Protein AF-A0A143DBR9-F1 (afdb_monomer)

Sequence (174 aa):
MYSLSESPFFADGAVWSAEGQYVEEKGIVLPAHGSWRVRHRRLRQRDQSADDETLDAPGLSSSRLVWYIEADLRLITAQGDFGAMRGVISVDPPTEKRPRDAWWEWSSPGIGTLGGRYTRVGDTIISQGATDDGVHVLTECFLISESGAVGIVRGVLSRDGDTIASWGLTLSLE

Mean predicted aligned error: 6.19 Å

Nearest PDB structures (foldseek):
  4imn-assembly1_A  TM=4.479E-01  e=1.181E-01  Homo sapiens
  2czt-assembly1_A  TM=4.331E-01  e=1.161E+00  Mus musculus
  4r8x-assembly1_A  TM=2.840E-01  e=1.489E+00  Metabacillus fastidiosus
  4r99-assembly1_B  TM=2.576E-01  e=3.826E+00  Metabacillus fastidiosus
  4r99-assembly1_C  TM=2.622E-01  e=5.694E+00  Metabacillus fastidiosus

Structure (mmCIF, N/CA/C/O backbone):
data_AF-A0A143DBR9-F1
#
_entry.id   AF-A0A143DBR9-F1
#
loop_
_atom_site.group_PDB
_atom_site.id
_atom_site.type_symbol
_atom_site.label_atom_id
_atom_site.label_alt_id
_atom_site.label_comp_id
_atom_site.label_asym_id
_atom_site.label_entity_id
_atom_site.label_seq_id
_atom_site.pdbx_PDB_ins_code
_atom_site.Cartn_x
_atom_site.Cartn_y
_atom_site.Cartn_z
_atom_site.occupancy
_atom_site.B_iso_or_equiv
_atom_site.auth_seq_id
_atom_site.auth_comp_id
_atom_site.auth_asym_id
_atom_site.auth_atom_id
_atom_site.pdbx_PDB_model_num
ATOM 1 N N . MET A 1 1 ? 0.831 3.636 -23.554 1.00 65.88 1 MET A N 1
ATOM 2 C CA . MET A 1 1 ? 0.429 2.666 -22.510 1.00 65.88 1 MET A CA 1
ATOM 3 C C . MET A 1 1 ? 1.150 3.092 -21.248 1.00 65.88 1 MET A C 1
ATOM 5 O O . MET A 1 1 ? 2.360 3.217 -21.328 1.00 65.88 1 MET A O 1
ATOM 9 N N . TYR A 1 2 ? 0.441 3.388 -20.157 1.00 86.56 2 TYR A N 1
ATOM 10 C CA . TYR A 1 2 ? 1.070 3.918 -18.943 1.00 86.56 2 TYR A CA 1
ATOM 11 C C . TYR A 1 2 ? 1.834 2.824 -18.189 1.00 86.56 2 TYR A C 1
ATOM 13 O O . TYR A 1 2 ? 1.252 1.783 -17.873 1.00 86.56 2 TYR A O 1
ATOM 21 N N . SER A 1 3 ? 3.113 3.052 -17.906 1.00 93.81 3 SER A N 1
ATOM 22 C CA . SER A 1 3 ? 3.940 2.166 -17.080 1.00 93.81 3 SER A CA 1
ATOM 23 C C . SER A 1 3 ? 3.688 2.432 -15.597 1.00 93.81 3 SER A C 1
ATOM 25 O O . SER A 1 3 ? 3.443 3.567 -15.196 1.00 93.81 3 SER A O 1
ATOM 27 N N . LEU A 1 4 ? 3.777 1.419 -14.738 1.00 95.25 4 LEU A N 1
ATOM 28 C CA . LEU A 1 4 ? 3.698 1.598 -13.287 1.00 95.25 4 LEU A CA 1
ATOM 29 C C . LEU A 1 4 ? 4.835 2.498 -12.773 1.00 95.25 4 LEU A C 1
ATOM 31 O O . LEU A 1 4 ? 4.611 3.319 -11.889 1.00 95.25 4 LEU A O 1
ATOM 35 N N . SER A 1 5 ? 6.017 2.414 -13.393 1.00 95.00 5 SER A N 1
ATOM 36 C CA . SER A 1 5 ? 7.187 3.241 -13.060 1.00 95.00 5 SER A CA 1
ATOM 37 C C . SER A 1 5 ? 7.015 4.729 -13.362 1.00 95.00 5 SER A C 1
ATOM 39 O O . SER A 1 5 ? 7.807 5.534 -12.894 1.00 95.00 5 SER A O 1
ATOM 41 N N . GLU A 1 6 ? 6.012 5.102 -14.158 1.00 94.56 6 GLU A N 1
ATOM 42 C CA . GLU A 1 6 ? 5.681 6.502 -14.450 1.00 94.56 6 GLU A CA 1
ATOM 43 C C . GLU A 1 6 ? 4.720 7.095 -13.411 1.00 94.56 6 GLU A C 1
ATOM 45 O O . GLU A 1 6 ? 4.345 8.259 -13.524 1.00 94.56 6 GLU A O 1
ATOM 50 N N . SER A 1 7 ? 4.238 6.305 -12.445 1.00 95.12 7 SER A N 1
ATOM 51 C CA . SER A 1 7 ? 3.398 6.849 -11.381 1.00 95.12 7 SER A CA 1
ATOM 52 C C . SER A 1 7 ? 4.251 7.672 -10.409 1.00 95.12 7 SER A C 1
ATOM 54 O O . SER A 1 7 ? 5.237 7.138 -9.893 1.00 95.12 7 SER A O 1
ATOM 56 N N . PRO A 1 8 ? 3.841 8.910 -10.072 1.00 95.88 8 PRO A N 1
ATOM 57 C CA . PRO A 1 8 ? 4.496 9.721 -9.044 1.00 95.88 8 PRO A CA 1
ATOM 58 C C . PRO A 1 8 ? 4.592 9.007 -7.693 1.00 95.88 8 PRO A C 1
ATOM 60 O O . PRO A 1 8 ? 5.532 9.237 -6.939 1.00 95.88 8 PRO A O 1
ATOM 63 N N . PHE A 1 9 ? 3.660 8.088 -7.409 1.00 96.88 9 PHE A N 1
ATOM 64 C CA . PHE A 1 9 ? 3.685 7.297 -6.183 1.00 96.88 9 PHE A CA 1
ATOM 65 C C . PHE A 1 9 ? 4.982 6.496 -6.026 1.00 96.88 9 PHE A C 1
ATOM 67 O O . PHE A 1 9 ? 5.519 6.431 -4.929 1.00 96.88 9 PHE A O 1
ATOM 74 N N . PHE A 1 10 ? 5.508 5.929 -7.119 1.00 97.12 10 PHE A N 1
ATOM 75 C CA . PHE A 1 10 ? 6.718 5.101 -7.108 1.00 97.12 10 PHE A CA 1
ATOM 76 C C . PHE A 1 10 ? 7.993 5.877 -7.468 1.00 97.12 10 PHE A C 1
ATOM 78 O O . PHE A 1 10 ? 9.024 5.247 -7.710 1.00 97.12 10 PHE A O 1
ATOM 85 N N . ALA A 1 11 ? 7.960 7.211 -7.534 1.00 96.69 11 ALA A N 1
ATOM 86 C CA . ALA A 1 11 ? 9.157 7.993 -7.830 1.00 96.69 11 ALA A CA 1
ATOM 87 C C . ALA A 1 11 ? 10.227 7.805 -6.736 1.00 96.69 11 ALA A C 1
ATOM 89 O O . ALA A 1 11 ? 9.914 7.726 -5.548 1.00 96.69 11 ALA A O 1
ATOM 90 N N . ASP A 1 12 ? 11.498 7.712 -7.133 1.00 97.56 12 ASP A N 1
ATOM 91 C CA . ASP A 1 12 ? 12.594 7.577 -6.171 1.00 97.56 12 ASP A CA 1
ATOM 92 C C . ASP A 1 12 ? 12.676 8.818 -5.275 1.00 97.56 12 ASP A C 1
ATOM 94 O O . ASP A 1 12 ? 12.665 9.949 -5.762 1.00 97.56 12 ASP A O 1
ATOM 98 N N . GLY A 1 13 ? 12.741 8.602 -3.963 1.00 97.44 13 GLY A N 1
ATOM 99 C CA . GLY A 1 13 ? 12.743 9.668 -2.967 1.00 97.44 13 GLY A CA 1
ATOM 100 C C . GLY A 1 13 ? 11.367 10.250 -2.641 1.00 97.44 13 GLY A C 1
ATOM 101 O O . GLY A 1 13 ? 11.305 11.106 -1.762 1.00 97.44 13 GLY A O 1
ATOM 102 N N . ALA A 1 14 ? 10.282 9.794 -3.279 1.00 97.81 14 ALA A N 1
ATOM 103 C CA . ALA A 1 14 ? 8.938 10.265 -2.954 1.00 97.81 14 ALA A CA 1
ATOM 104 C C . ALA A 1 14 ? 8.591 9.968 -1.489 1.00 97.81 14 ALA A C 1
ATOM 106 O O . ALA A 1 14 ? 8.794 8.850 -1.001 1.00 97.81 14 ALA A O 1
ATOM 107 N N . VAL A 1 15 ? 8.042 10.969 -0.803 1.00 98.38 15 VAL A N 1
ATOM 108 C CA . VAL A 1 15 ? 7.492 10.841 0.546 1.00 98.38 15 VAL A CA 1
ATOM 109 C C . VAL A 1 15 ? 6.046 11.299 0.496 1.00 98.38 15 VAL A C 1
ATOM 111 O O . VAL A 1 15 ? 5.758 12.433 0.138 1.00 98.38 15 VAL A O 1
ATOM 114 N N . TRP A 1 16 ? 5.138 10.398 0.836 1.00 98.38 16 TRP A N 1
ATOM 115 C CA . TRP A 1 16 ? 3.716 10.682 0.919 1.00 98.38 16 TRP A CA 1
ATOM 116 C C . TRP A 1 16 ? 3.313 10.709 2.377 1.00 98.38 16 TRP A C 1
ATOM 118 O O . TRP A 1 16 ? 3.496 9.707 3.067 1.00 98.38 16 TRP A O 1
ATOM 128 N N . SER A 1 17 ? 2.735 11.814 2.826 1.00 98.38 17 SER A N 1
ATOM 129 C CA . SER A 1 17 ? 1.934 11.840 4.046 1.00 98.38 17 SER A CA 1
ATOM 130 C C . SER A 1 17 ? 0.537 11.312 3.743 1.00 98.38 17 SER A C 1
ATOM 132 O O . SER A 1 17 ? 0.045 11.425 2.615 1.00 98.38 17 SER A O 1
ATOM 134 N N . ALA A 1 18 ? -0.109 10.722 4.742 1.00 98.25 18 ALA A N 1
ATOM 135 C CA . ALA A 1 18 ? -1.495 10.317 4.633 1.00 98.25 18 ALA A CA 1
ATOM 136 C C . ALA A 1 18 ? -2.296 10.634 5.879 1.00 98.25 18 ALA A C 1
ATOM 138 O O . ALA A 1 18 ? -1.816 10.466 6.998 1.00 98.25 18 ALA A O 1
ATOM 139 N N . GLU A 1 19 ? -3.553 10.993 5.664 1.00 98.44 19 GLU A N 1
ATOM 140 C CA . GLU A 1 19 ? -4.516 11.269 6.721 1.00 98.44 19 GLU A CA 1
ATOM 141 C C . GLU A 1 19 ? -5.885 10.729 6.322 1.00 98.44 19 GLU A C 1
ATOM 143 O O . GLU A 1 19 ? -6.286 10.795 5.156 1.00 98.44 19 GLU A O 1
ATOM 148 N N . GLY A 1 20 ? -6.629 10.190 7.280 1.00 98.38 20 GLY A N 1
ATOM 149 C CA . GLY A 1 20 ? -7.984 9.727 7.033 1.00 98.38 20 GLY A CA 1
ATOM 150 C C . GLY A 1 20 ? -8.511 8.831 8.136 1.00 98.38 20 GLY A C 1
ATOM 151 O O . GLY A 1 20 ? -8.367 9.128 9.321 1.00 98.38 20 GLY A O 1
ATOM 152 N N . GLN A 1 21 ? -9.177 7.754 7.734 1.00 98.19 21 GLN A N 1
ATOM 153 C CA . GLN A 1 21 ? -9.875 6.855 8.642 1.00 98.19 21 GLN A CA 1
ATOM 154 C C . GLN A 1 21 ? -9.430 5.411 8.453 1.00 98.19 21 GLN A C 1
ATOM 156 O O . GLN A 1 21 ? -9.181 4.956 7.334 1.00 98.19 21 GLN A O 1
ATOM 161 N N . TYR A 1 22 ? -9.403 4.695 9.568 1.00 98.12 22 TYR A N 1
ATOM 162 C CA . TYR A 1 22 ? -9.231 3.256 9.655 1.00 98.12 22 TYR A CA 1
ATOM 163 C C . TYR A 1 22 ? -10.452 2.662 10.353 1.00 98.12 22 TYR A C 1
ATOM 165 O O . TYR A 1 22 ? -10.948 3.225 11.328 1.00 98.12 22 TYR A O 1
ATOM 173 N N . VAL A 1 23 ? -10.946 1.540 9.851 1.00 97.69 23 VAL A N 1
ATOM 174 C CA . VAL A 1 23 ? -12.081 0.810 10.408 1.00 97.69 23 VAL A CA 1
ATOM 175 C C . VAL A 1 23 ? -11.589 -0.563 10.834 1.00 97.69 23 VAL A C 1
ATOM 177 O O . VAL A 1 23 ? -11.133 -1.339 9.996 1.00 97.69 23 VAL A O 1
ATOM 180 N N . GLU A 1 24 ? -11.674 -0.852 12.128 1.00 95.12 24 GLU A N 1
ATOM 181 C CA . GLU A 1 24 ? -11.321 -2.155 12.702 1.00 95.12 24 GLU A CA 1
ATOM 182 C C . GLU A 1 24 ? -12.421 -3.207 12.461 1.00 95.12 24 GLU A C 1
ATOM 184 O O . GLU A 1 24 ? -13.561 -2.870 12.143 1.00 95.12 24 GLU A O 1
ATOM 189 N N . GLU A 1 25 ? -12.106 -4.484 12.710 1.00 91.31 25 GLU A N 1
ATOM 190 C CA . GLU A 1 25 ? -12.991 -5.662 12.580 1.00 91.31 25 GLU A CA 1
ATOM 191 C C . GLU A 1 25 ? -14.379 -5.473 13.225 1.00 91.31 25 GLU A C 1
ATOM 193 O O . GLU A 1 25 ? -15.385 -5.978 12.737 1.00 91.31 25 GLU A O 1
ATOM 19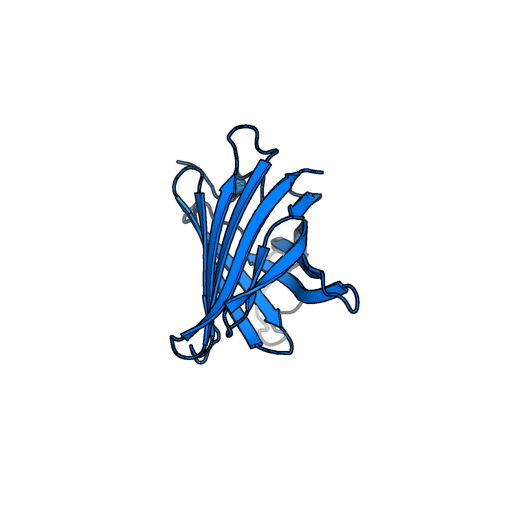8 N N . LYS A 1 26 ? -14.468 -4.694 14.310 1.00 91.31 26 LYS A N 1
ATOM 199 C CA . LYS A 1 26 ? -15.725 -4.425 15.034 1.00 91.31 26 LYS A CA 1
ATOM 200 C C . LYS A 1 26 ? -16.483 -3.189 14.536 1.00 91.31 26 LYS A C 1
ATOM 202 O O . LYS A 1 26 ? -17.418 -2.742 15.198 1.00 91.31 26 LYS A O 1
ATOM 207 N N . GLY A 1 27 ? -16.064 -2.605 13.415 1.00 93.81 27 GLY A N 1
ATOM 208 C CA . GLY A 1 27 ? -16.627 -1.370 12.866 1.00 93.81 27 GLY A CA 1
ATOM 209 C C . GLY A 1 27 ? -16.213 -0.104 13.622 1.00 93.81 27 GLY A C 1
ATOM 210 O O . GLY A 1 27 ? -16.807 0.952 13.413 1.00 93.81 27 GLY A O 1
ATOM 211 N N . ILE A 1 28 ? -15.218 -0.192 14.512 1.00 95.06 28 ILE A N 1
ATOM 212 C CA . ILE A 1 28 ? -14.688 0.974 15.225 1.00 95.06 28 ILE A CA 1
ATOM 213 C C . ILE A 1 28 ? -13.921 1.826 14.218 1.00 95.06 28 ILE A C 1
ATOM 215 O O . ILE A 1 28 ? -12.977 1.349 13.593 1.00 95.06 28 ILE A O 1
ATOM 219 N N . VAL A 1 29 ? -14.337 3.084 14.073 1.00 97.56 29 VAL A N 1
ATOM 220 C CA . VAL A 1 29 ? -13.689 4.053 13.187 1.00 97.56 29 VAL A CA 1
ATOM 221 C C . VAL A 1 29 ? -12.702 4.883 13.994 1.00 97.56 29 VAL A C 1
ATOM 223 O O . VAL A 1 29 ? -13.087 5.563 14.946 1.00 97.56 29 VAL A O 1
ATOM 226 N N . LEU A 1 30 ? -11.437 4.845 13.593 1.00 97.38 30 LEU A N 1
ATOM 227 C CA . LEU A 1 30 ? -10.341 5.574 14.216 1.00 97.38 30 LEU A CA 1
ATOM 228 C C . LEU A 1 30 ? -9.722 6.543 13.200 1.00 97.38 30 LEU A C 1
ATOM 230 O O . LEU A 1 30 ? -9.532 6.167 12.037 1.00 97.38 30 LEU A O 1
ATOM 234 N N . PRO A 1 31 ? -9.393 7.785 13.598 1.00 98.06 31 PRO A N 1
ATOM 235 C CA . PRO A 1 31 ? -8.550 8.645 12.781 1.00 98.06 31 PRO A CA 1
ATOM 236 C C . PRO A 1 31 ? -7.190 7.978 12.567 1.00 98.06 31 PRO A C 1
ATOM 238 O O . PRO A 1 31 ? -6.643 7.369 13.489 1.00 98.06 31 PRO A O 1
ATOM 241 N N . ALA A 1 32 ? -6.647 8.093 11.361 1.00 98.12 32 ALA A N 1
ATOM 242 C CA . ALA A 1 32 ? -5.393 7.459 10.989 1.00 98.12 32 ALA A CA 1
ATOM 243 C C . ALA A 1 32 ? -4.479 8.428 10.245 1.00 98.12 32 ALA A C 1
ATOM 245 O O . ALA A 1 32 ? -4.926 9.161 9.363 1.00 98.12 32 ALA A O 1
ATOM 246 N N . HIS A 1 33 ? -3.204 8.425 10.619 1.00 97.75 33 HIS A N 1
ATOM 247 C CA . HIS A 1 33 ? -2.142 9.205 9.997 1.00 97.75 33 HIS A CA 1
ATOM 248 C C . HIS A 1 33 ? -1.035 8.249 9.567 1.00 97.75 33 HIS A C 1
ATOM 250 O O . HIS A 1 33 ? -0.741 7.282 10.271 1.00 97.75 33 HIS A O 1
ATOM 256 N N . GLY A 1 34 ? -0.399 8.495 8.432 1.00 96.88 34 GLY A N 1
ATOM 257 C CA . GLY A 1 34 ? 0.661 7.623 7.960 1.00 96.88 34 GLY A CA 1
ATOM 258 C C . GLY A 1 34 ? 1.642 8.289 7.019 1.00 96.88 34 GLY A C 1
ATOM 259 O O . GLY A 1 34 ? 1.497 9.453 6.656 1.00 96.88 34 GLY A O 1
ATOM 260 N N . SER A 1 35 ? 2.656 7.526 6.635 1.00 97.81 35 SER A N 1
ATOM 261 C CA . SER A 1 35 ? 3.623 7.926 5.627 1.00 97.81 35 SER A CA 1
ATOM 262 C C . SER A 1 35 ? 4.098 6.741 4.791 1.00 97.81 35 SER A C 1
ATOM 264 O O . SER A 1 35 ? 4.235 5.627 5.301 1.00 97.81 35 SER A O 1
ATOM 266 N N . TRP A 1 36 ? 4.365 7.005 3.512 1.00 97.94 36 TRP A N 1
ATOM 267 C CA . TRP A 1 36 ? 4.995 6.081 2.573 1.00 97.94 36 TRP A CA 1
ATOM 268 C C . TRP A 1 36 ? 6.226 6.763 1.995 1.00 97.94 36 TRP A C 1
ATOM 270 O O . TRP A 1 36 ? 6.113 7.795 1.337 1.00 97.94 36 TRP A O 1
ATOM 280 N N . ARG A 1 37 ? 7.407 6.185 2.210 1.00 98.38 37 ARG A N 1
ATOM 281 C CA . ARG A 1 37 ? 8.655 6.663 1.608 1.00 98.38 37 ARG A CA 1
ATOM 282 C C . ARG A 1 37 ? 9.180 5.649 0.611 1.00 98.38 37 ARG A C 1
ATOM 284 O O . ARG A 1 37 ? 9.447 4.508 0.980 1.00 98.38 37 ARG A O 1
ATOM 291 N N . VAL A 1 38 ? 9.407 6.093 -0.618 1.00 98.25 38 VAL A N 1
ATOM 292 C CA . VAL A 1 38 ? 9.903 5.257 -1.711 1.00 98.25 38 VAL A CA 1
ATOM 293 C C . VAL A 1 38 ? 11.396 5.471 -1.921 1.00 98.25 38 VAL A C 1
ATOM 295 O O . VAL A 1 38 ? 11.887 6.598 -1.964 1.00 98.25 38 VAL A O 1
ATOM 298 N N . ARG A 1 39 ? 12.136 4.369 -2.047 1.00 97.88 39 ARG A N 1
ATOM 299 C CA . ARG A 1 39 ? 13.575 4.364 -2.331 1.00 97.88 39 ARG A CA 1
ATOM 300 C C . ARG A 1 39 ? 13.923 3.301 -3.348 1.00 97.88 39 ARG A C 1
ATOM 302 O O . ARG A 1 39 ? 13.535 2.146 -3.205 1.00 97.88 39 ARG A O 1
ATOM 309 N N . HIS A 1 40 ? 14.704 3.656 -4.352 1.00 96.88 40 HIS A N 1
ATOM 310 C CA . HIS A 1 40 ? 15.181 2.726 -5.367 1.00 96.88 40 HIS A CA 1
ATOM 311 C C . HIS A 1 40 ? 16.616 2.318 -5.047 1.00 96.88 40 HIS A C 1
ATOM 313 O O . HIS A 1 40 ? 17.479 3.149 -4.771 1.00 96.88 40 HIS A O 1
ATOM 319 N N . ARG A 1 41 ? 16.911 1.019 -5.091 1.00 95.12 41 ARG A N 1
ATOM 320 C CA . ARG A 1 41 ? 18.254 0.503 -4.811 1.00 95.12 41 ARG A CA 1
ATOM 321 C C . ARG A 1 41 ? 18.674 -0.512 -5.856 1.00 95.12 41 ARG A C 1
ATOM 323 O O . ARG A 1 41 ? 17.934 -1.426 -6.198 1.00 95.12 41 ARG A O 1
ATOM 330 N N . ARG A 1 42 ? 19.918 -0.390 -6.319 1.00 91.31 42 ARG A N 1
ATOM 331 C CA . ARG A 1 42 ? 20.579 -1.437 -7.102 1.00 91.31 42 ARG A CA 1
ATOM 332 C C . ARG A 1 42 ? 21.247 -2.423 -6.153 1.00 91.31 42 ARG A C 1
ATOM 334 O O . ARG A 1 42 ? 22.212 -2.076 -5.472 1.00 91.31 42 ARG A O 1
ATOM 341 N N . LEU A 1 43 ? 20.741 -3.646 -6.113 1.00 86.00 43 LEU A N 1
ATOM 342 C CA . LEU A 1 43 ? 21.390 -4.758 -5.436 1.00 86.00 43 LEU A CA 1
ATOM 343 C C . LEU A 1 43 ? 22.397 -5.379 -6.398 1.00 86.00 43 LEU A C 1
ATOM 345 O O . LEU A 1 43 ? 22.051 -5.745 -7.521 1.00 86.00 43 LEU A O 1
ATOM 349 N N . ARG A 1 44 ? 23.661 -5.474 -5.979 1.00 80.94 44 ARG A N 1
ATOM 350 C CA . ARG A 1 44 ? 24.639 -6.286 -6.706 1.00 80.94 44 ARG A CA 1
ATOM 351 C C . ARG A 1 44 ? 24.287 -7.743 -6.461 1.00 80.94 44 ARG A C 1
ATOM 353 O O . ARG A 1 44 ? 24.149 -8.134 -5.307 1.00 80.94 44 ARG A O 1
ATOM 360 N N . GLN A 1 45 ? 24.179 -8.526 -7.526 1.00 64.75 45 GLN A N 1
ATOM 361 C CA . GLN A 1 45 ? 24.120 -9.978 -7.440 1.00 64.75 45 GLN A CA 1
ATOM 362 C C . GLN A 1 45 ? 25.476 -10.474 -6.906 1.00 64.75 45 GLN A C 1
ATOM 364 O O . GLN A 1 45 ? 26.420 -10.693 -7.659 1.00 64.75 45 GLN A O 1
ATOM 369 N N . ARG A 1 46 ? 25.619 -10.517 -5.583 1.00 59.00 46 ARG A N 1
ATOM 370 C CA . ARG A 1 46 ? 26.643 -11.283 -4.872 1.00 59.00 46 ARG A CA 1
ATOM 371 C C . ARG A 1 46 ? 25.880 -12.267 -3.995 1.00 59.00 46 ARG A C 1
ATOM 373 O O . ARG A 1 46 ? 24.974 -11.846 -3.286 1.00 59.00 46 ARG A O 1
ATOM 380 N N . ASP A 1 47 ? 26.251 -13.535 -4.110 1.00 51.28 47 ASP A N 1
ATOM 381 C CA . ASP A 1 47 ? 25.805 -14.664 -3.285 1.00 51.28 47 ASP A CA 1
ATOM 382 C C . ASP A 1 47 ? 24.465 -15.318 -3.669 1.00 51.28 47 ASP A C 1
ATOM 384 O O . ASP A 1 47 ? 23.541 -15.431 -2.869 1.00 51.28 47 ASP A O 1
ATOM 388 N N . GLN A 1 48 ? 24.389 -15.853 -4.892 1.00 46.31 48 GLN A N 1
ATOM 389 C CA . GLN A 1 48 ? 23.693 -17.128 -5.105 1.00 46.31 48 GLN A CA 1
ATOM 390 C C . GLN A 1 48 ? 24.718 -18.153 -5.612 1.00 46.31 48 GLN A C 1
ATOM 392 O O . GLN A 1 48 ? 25.201 -18.039 -6.734 1.00 46.31 48 GLN A O 1
ATOM 397 N N . SER A 1 49 ? 25.036 -19.106 -4.730 1.00 42.06 49 SER A N 1
ATOM 398 C CA . SER A 1 49 ? 25.680 -20.405 -4.984 1.00 42.06 49 SER A CA 1
ATOM 399 C C . SER A 1 49 ? 27.166 -20.413 -5.372 1.00 42.06 49 SER A C 1
ATOM 401 O O . SER A 1 49 ? 27.533 -20.413 -6.542 1.00 42.06 49 SER A O 1
ATOM 403 N N . ALA A 1 50 ? 28.028 -20.562 -4.364 1.00 44.28 50 ALA A N 1
ATOM 404 C CA . ALA A 1 50 ? 29.201 -21.416 -4.502 1.00 44.28 50 ALA A CA 1
ATOM 405 C C . ALA A 1 50 ? 28.696 -22.867 -4.522 1.00 44.28 50 ALA A C 1
ATOM 407 O O . ALA A 1 50 ? 28.386 -23.380 -3.457 1.00 44.28 50 ALA A O 1
ATOM 408 N N . ASP A 1 51 ? 28.471 -23.428 -5.714 1.00 49.19 51 ASP A N 1
ATOM 409 C CA . ASP A 1 51 ? 28.404 -24.881 -5.989 1.00 49.19 51 ASP A CA 1
ATOM 410 C C . ASP A 1 51 ? 28.222 -25.162 -7.500 1.00 49.19 51 ASP A C 1
ATOM 412 O O . ASP A 1 51 ? 27.531 -26.094 -7.900 1.00 49.19 51 ASP A O 1
ATOM 416 N N . ASP A 1 52 ? 28.839 -24.359 -8.373 1.00 43.16 52 ASP A N 1
ATOM 417 C CA . ASP A 1 52 ? 28.968 -24.733 -9.786 1.00 43.16 52 ASP A CA 1
ATOM 418 C C . ASP A 1 52 ? 30.311 -24.226 -10.332 1.00 43.16 52 ASP A C 1
ATOM 420 O O . ASP A 1 52 ? 30.456 -23.103 -10.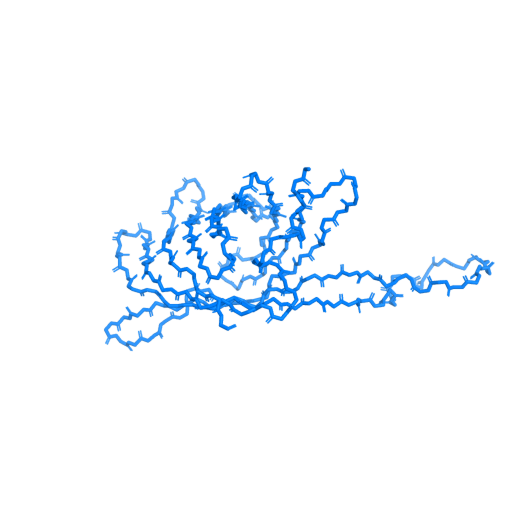820 1.00 43.16 52 ASP A O 1
ATOM 424 N N . GLU A 1 53 ? 31.354 -25.041 -10.153 1.00 50.88 53 GLU A N 1
ATOM 425 C CA . GLU A 1 53 ? 32.608 -24.883 -10.883 1.00 50.88 53 GLU A CA 1
ATOM 426 C C . GLU A 1 53 ? 32.351 -25.216 -12.354 1.00 50.88 53 GLU A C 1
ATOM 428 O O . GLU A 1 53 ? 32.439 -26.372 -12.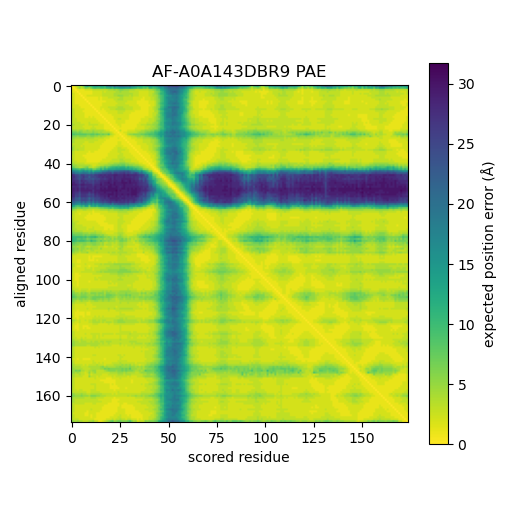760 1.00 50.88 53 GLU A O 1
ATOM 433 N N . THR A 1 54 ? 32.074 -24.215 -13.190 1.00 47.78 54 THR A N 1
ATOM 434 C CA . THR A 1 54 ? 32.539 -24.243 -14.585 1.00 47.78 54 THR A CA 1
ATOM 435 C C . THR A 1 54 ? 32.539 -22.862 -15.255 1.00 47.78 54 THR A C 1
ATOM 437 O O . THR A 1 54 ? 31.505 -22.253 -15.497 1.00 47.78 54 THR A O 1
ATOM 440 N N . LEU A 1 55 ? 33.755 -22.465 -15.649 1.00 44.44 55 LEU A N 1
ATOM 441 C CA . LEU A 1 55 ? 34.134 -21.687 -16.840 1.00 44.44 55 LEU A CA 1
ATOM 442 C C . LEU A 1 55 ? 33.774 -20.189 -16.921 1.00 44.44 55 LEU A C 1
ATOM 444 O O . LEU A 1 55 ? 32.680 -19.786 -17.303 1.00 44.44 55 LEU A O 1
ATOM 448 N N . ASP A 1 56 ? 34.817 -19.387 -16.676 1.00 52.19 56 ASP A N 1
ATOM 449 C CA . ASP A 1 56 ? 35.195 -18.136 -17.352 1.00 52.19 56 ASP A CA 1
ATOM 450 C C . ASP A 1 56 ? 34.186 -17.545 -18.358 1.00 52.19 56 ASP A C 1
ATOM 452 O O . ASP A 1 56 ? 34.241 -17.793 -19.565 1.00 52.19 56 ASP A O 1
ATOM 456 N N . ALA A 1 57 ? 33.351 -16.626 -17.872 1.00 51.47 57 ALA A N 1
ATOM 457 C CA . ALA A 1 57 ? 32.777 -15.555 -18.681 1.00 51.47 57 ALA A CA 1
ATOM 458 C C . ALA A 1 57 ? 33.035 -14.206 -17.980 1.00 51.47 57 ALA A C 1
ATOM 460 O O . ALA A 1 57 ? 32.870 -14.114 -16.761 1.00 51.47 57 ALA A O 1
ATOM 461 N N . PRO A 1 58 ? 33.446 -13.142 -18.700 1.00 47.19 58 PRO A N 1
ATOM 462 C CA . PRO A 1 58 ? 33.720 -11.846 -18.091 1.00 47.19 58 PRO A CA 1
ATOM 463 C C . PRO A 1 58 ? 32.452 -11.284 -17.437 1.00 47.19 58 PRO A C 1
ATOM 465 O O . PRO A 1 58 ? 31.463 -10.958 -18.094 1.00 47.19 58 PRO A O 1
ATOM 468 N N . GLY A 1 59 ? 32.513 -11.206 -16.106 1.00 51.31 59 GLY A N 1
ATOM 469 C CA . GLY A 1 59 ? 31.413 -10.882 -15.213 1.00 51.31 59 GLY A CA 1
ATOM 470 C C . GLY A 1 59 ? 30.889 -9.461 -15.372 1.00 51.31 59 GLY A C 1
ATOM 471 O O . GLY A 1 59 ? 31.431 -8.505 -14.816 1.00 51.31 59 GLY A O 1
ATOM 472 N N . LEU A 1 60 ? 29.738 -9.339 -16.025 1.00 48.72 60 LEU A N 1
ATOM 473 C CA . LEU A 1 60 ? 28.784 -8.294 -15.689 1.00 48.72 60 LEU A CA 1
ATOM 474 C C . LEU A 1 60 ? 28.074 -8.746 -14.414 1.00 48.72 60 LEU A C 1
ATOM 476 O O . LEU A 1 60 ? 27.151 -9.553 -14.463 1.00 48.72 60 LEU A O 1
ATOM 480 N N . SER A 1 61 ? 28.518 -8.241 -13.260 1.00 54.03 61 SER A N 1
ATOM 481 C CA . SER A 1 61 ? 27.712 -8.296 -12.037 1.00 54.03 61 SER A CA 1
ATOM 482 C C . SER A 1 61 ? 26.384 -7.615 -12.355 1.00 54.03 61 SER A C 1
ATOM 484 O O . SER A 1 61 ? 26.315 -6.385 -12.438 1.00 54.03 61 SER A O 1
ATOM 486 N N . SER A 1 62 ? 25.351 -8.410 -12.635 1.00 66.06 62 SER A N 1
ATOM 487 C CA . SER A 1 62 ? 24.053 -7.866 -12.991 1.00 66.06 62 SER A CA 1
ATOM 488 C C . SER A 1 62 ? 23.489 -7.225 -11.723 1.00 66.06 62 SER A C 1
ATOM 490 O O . SER A 1 62 ? 23.282 -7.869 -10.694 1.00 66.06 62 SER A O 1
ATOM 492 N N . SER A 1 63 ? 23.387 -5.897 -11.723 1.00 76.44 63 SER A N 1
ATOM 493 C CA . SER A 1 63 ? 22.756 -5.189 -10.618 1.00 76.44 63 SER A CA 1
ATOM 494 C C . SER A 1 63 ? 21.249 -5.216 -10.846 1.00 76.44 63 SER A C 1
ATOM 496 O O . SER A 1 63 ? 20.790 -4.656 -11.845 1.00 76.44 63 SER A O 1
ATOM 498 N N . ARG A 1 64 ? 20.483 -5.816 -9.937 1.00 86.56 64 ARG A N 1
ATOM 499 C CA . ARG A 1 64 ? 19.018 -5.797 -9.991 1.00 86.56 64 ARG A CA 1
ATOM 500 C C . ARG A 1 64 ? 18.502 -4.545 -9.286 1.00 86.56 64 ARG A C 1
ATOM 502 O O . ARG A 1 64 ? 18.921 -4.251 -8.169 1.00 86.56 64 ARG A O 1
ATOM 509 N N . LEU A 1 65 ? 17.619 -3.795 -9.940 1.00 91.81 65 LEU A N 1
ATOM 510 C CA . LEU A 1 65 ? 16.894 -2.695 -9.306 1.00 91.81 65 LEU A CA 1
ATOM 511 C C . LEU A 1 65 ? 15.756 -3.270 -8.455 1.00 91.81 65 LEU A C 1
ATOM 513 O O . LEU A 1 65 ? 15.012 -4.117 -8.939 1.00 91.81 65 LEU A O 1
ATOM 517 N N . VAL A 1 66 ? 15.629 -2.795 -7.220 1.00 95.50 66 VAL A N 1
ATOM 518 C CA . VAL A 1 66 ? 14.526 -3.091 -6.298 1.00 95.50 66 VAL A CA 1
ATOM 519 C C . VAL A 1 66 ? 14.019 -1.764 -5.749 1.00 95.50 66 VAL A C 1
ATOM 521 O O . VAL A 1 66 ? 14.824 -0.874 -5.452 1.00 95.50 66 VAL A O 1
ATOM 524 N N . TRP A 1 67 ? 12.705 -1.604 -5.632 1.00 97.81 67 TRP A N 1
ATOM 525 C CA . TRP A 1 67 ? 12.119 -0.473 -4.917 1.00 97.81 67 TRP A CA 1
ATOM 526 C C . TRP A 1 67 ? 11.749 -0.904 -3.501 1.00 97.81 67 TRP A C 1
ATOM 528 O O . TRP A 1 67 ? 11.276 -2.013 -3.282 1.00 97.81 67 TRP A O 1
ATOM 538 N N . TYR A 1 68 ? 11.970 -0.024 -2.539 1.00 97.94 68 TYR A N 1
ATOM 539 C CA . TYR A 1 68 ? 11.590 -0.205 -1.149 1.00 97.94 68 TYR A CA 1
ATOM 540 C C . TYR A 1 68 ? 10.586 0.869 -0.774 1.00 97.94 68 TYR A C 1
ATOM 542 O O . TYR A 1 68 ? 10.814 2.047 -1.05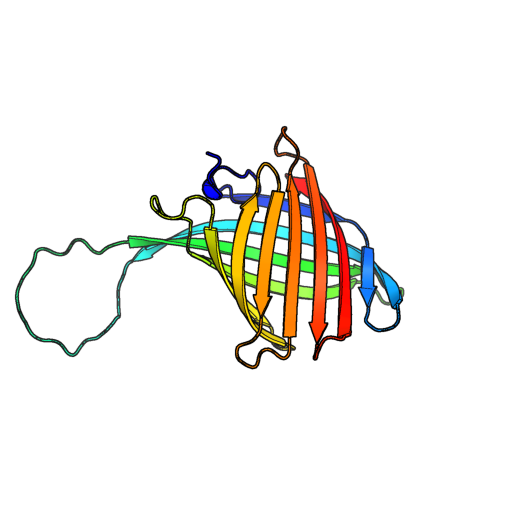4 1.00 97.94 68 TYR A O 1
ATOM 550 N N . ILE A 1 69 ? 9.500 0.460 -0.129 1.00 98.06 69 ILE A N 1
ATOM 551 C CA . ILE A 1 69 ? 8.490 1.364 0.407 1.00 98.06 69 ILE A CA 1
ATOM 552 C C . ILE A 1 69 ? 8.487 1.194 1.919 1.00 98.06 69 ILE A C 1
ATOM 554 O O . ILE A 1 69 ? 8.055 0.167 2.439 1.00 98.06 69 ILE A O 1
ATOM 558 N N . GLU A 1 70 ? 9.015 2.186 2.625 1.00 97.81 70 GLU A N 1
ATOM 559 C CA . GLU A 1 70 ? 8.888 2.281 4.077 1.00 97.81 70 GLU A CA 1
ATOM 560 C C . GLU A 1 70 ? 7.482 2.813 4.374 1.00 97.81 70 GLU A C 1
ATOM 562 O O . GLU A 1 70 ? 7.180 3.956 4.028 1.00 97.81 70 GLU A O 1
ATOM 567 N N . ALA A 1 71 ? 6.627 1.989 4.977 1.00 96.44 71 ALA A N 1
ATOM 568 C CA . ALA A 1 71 ? 5.262 2.358 5.334 1.00 96.44 71 ALA A CA 1
ATOM 569 C C . ALA A 1 71 ? 5.108 2.420 6.862 1.00 96.44 71 ALA A C 1
ATOM 571 O O . ALA A 1 71 ? 5.541 1.508 7.573 1.00 96.44 71 ALA A O 1
ATOM 572 N N . ASP A 1 72 ? 4.493 3.489 7.363 1.00 96.25 72 ASP A N 1
ATOM 573 C CA . ASP A 1 72 ? 4.111 3.674 8.772 1.00 96.25 72 ASP A CA 1
ATOM 574 C C . ASP A 1 72 ? 2.682 4.222 8.806 1.00 96.25 72 ASP A C 1
ATOM 576 O O . ASP A 1 72 ? 2.432 5.296 8.271 1.00 96.25 72 ASP A O 1
ATOM 580 N N . LEU A 1 73 ? 1.744 3.490 9.399 1.00 96.50 73 LEU A N 1
ATOM 581 C CA . LEU A 1 73 ? 0.351 3.878 9.600 1.00 96.50 73 LEU A CA 1
ATOM 582 C C . LEU A 1 73 ? 0.031 3.792 11.088 1.00 96.50 73 LEU A C 1
ATOM 584 O O . LEU A 1 73 ? 0.199 2.744 11.720 1.00 96.50 73 LEU A O 1
ATOM 588 N N . ARG A 1 74 ? -0.487 4.887 11.630 1.00 96.69 74 ARG A N 1
ATOM 589 C CA . ARG A 1 74 ? -0.822 5.052 13.039 1.00 96.69 74 ARG A CA 1
ATOM 590 C C . ARG A 1 74 ? -2.279 5.432 13.208 1.00 96.69 74 ARG A C 1
ATOM 592 O O . ARG A 1 74 ? -2.818 6.207 12.425 1.00 96.69 74 ARG A O 1
ATOM 599 N N . LEU A 1 75 ? -2.890 4.894 14.251 1.00 96.62 75 LEU A N 1
ATOM 600 C CA . LEU A 1 75 ? -4.251 5.172 14.681 1.00 96.62 75 LEU A CA 1
ATOM 601 C C . LEU A 1 75 ? -4.201 6.132 15.859 1.00 96.62 75 LEU A C 1
ATOM 603 O O . LEU A 1 75 ? -3.417 5.929 16.785 1.00 96.62 75 LEU A O 1
ATOM 607 N N . ILE A 1 76 ? -5.058 7.141 15.843 1.00 95.19 76 ILE A N 1
ATOM 608 C CA . ILE A 1 76 ? -5.176 8.108 16.928 1.00 95.19 76 ILE A CA 1
ATOM 609 C C . ILE A 1 76 ? -6.282 7.627 17.861 1.00 95.19 76 ILE A C 1
ATOM 611 O O . ILE A 1 76 ? -7.453 7.559 17.485 1.00 95.19 76 ILE A O 1
ATOM 615 N N . THR A 1 77 ? -5.912 7.294 19.092 1.00 92.81 77 THR A N 1
ATOM 616 C CA . THR A 1 77 ? -6.842 6.841 20.133 1.00 92.81 77 THR A CA 1
ATOM 617 C C . THR A 1 77 ? -6.857 7.823 21.303 1.00 92.81 77 THR A C 1
ATOM 619 O O . THR A 1 77 ? -5.988 8.687 21.421 1.00 92.81 77 THR A O 1
ATOM 622 N N . ALA A 1 78 ? -7.814 7.677 22.224 1.00 90.81 78 ALA A N 1
ATOM 623 C CA . ALA A 1 78 ? -7.831 8.476 23.453 1.00 90.81 78 ALA A CA 1
ATOM 624 C C . ALA A 1 78 ? -6.583 8.243 24.334 1.00 90.81 78 ALA A C 1
ATOM 626 O O . ALA A 1 78 ? -6.238 9.086 25.158 1.00 90.81 78 ALA A O 1
ATOM 627 N N . GLN A 1 79 ? -5.911 7.102 24.161 1.00 91.06 79 GLN A N 1
ATOM 628 C CA . GLN A 1 79 ? -4.700 6.701 24.873 1.00 91.06 79 GLN A CA 1
ATOM 629 C C . GLN A 1 79 ? -3.411 7.127 24.145 1.00 91.06 79 GLN A C 1
ATOM 631 O O . GLN A 1 79 ? -2.322 6.896 24.668 1.00 91.06 79 GLN A O 1
ATOM 636 N N . GLY A 1 80 ? -3.527 7.756 22.969 1.00 91.00 80 GLY A N 1
ATOM 637 C CA . GLY A 1 80 ? -2.416 8.176 22.114 1.00 91.00 80 GLY A CA 1
ATOM 638 C C . GLY A 1 80 ? -2.342 7.404 20.794 1.00 91.00 80 GLY A C 1
ATOM 639 O O . GLY A 1 80 ? -3.304 6.753 20.378 1.00 91.00 80 GLY A O 1
ATOM 640 N N . ASP A 1 81 ? -1.187 7.494 20.138 1.00 90.38 81 ASP A N 1
ATOM 641 C CA . ASP A 1 81 ? -0.948 6.881 18.832 1.00 90.38 81 ASP A CA 1
ATOM 642 C C . ASP A 1 81 ? -0.644 5.382 18.954 1.00 90.38 81 ASP A C 1
ATOM 644 O O . ASP A 1 81 ? 0.227 4.965 19.723 1.00 90.38 81 ASP A O 1
ATOM 648 N N . PHE A 1 82 ? -1.305 4.571 18.132 1.00 92.38 82 PHE A N 1
ATOM 649 C CA . PHE A 1 82 ? -1.086 3.130 18.027 1.00 92.38 82 PHE A CA 1
ATOM 650 C C . PHE A 1 82 ? -0.635 2.748 16.612 1.00 92.38 82 PHE A C 1
ATOM 652 O O . PHE A 1 82 ? -1.245 3.167 15.636 1.00 92.38 82 PHE A O 1
ATOM 659 N N . GLY A 1 83 ? 0.421 1.945 16.468 1.00 90.88 83 GLY A N 1
ATOM 660 C CA . GLY A 1 83 ? 0.904 1.512 15.150 1.00 90.88 83 GLY A CA 1
ATOM 661 C C . GLY A 1 83 ? 0.026 0.414 14.548 1.00 90.88 83 GLY A C 1
ATOM 662 O O . GLY A 1 83 ? 0.098 -0.725 14.999 1.00 90.88 83 GLY A O 1
ATOM 663 N N . ALA A 1 84 ? -0.756 0.736 13.514 1.00 91.00 84 ALA A N 1
ATOM 664 C CA . ALA A 1 84 ? -1.560 -0.241 12.769 1.00 91.00 84 ALA A CA 1
ATOM 665 C C . ALA A 1 84 ? -0.727 -1.032 11.759 1.00 91.00 84 ALA A C 1
ATOM 667 O O . ALA A 1 84 ? -0.911 -2.235 11.592 1.00 91.00 84 ALA A O 1
ATOM 668 N N . MET A 1 85 ? 0.193 -0.357 11.074 1.00 90.62 85 MET A N 1
ATOM 669 C CA . MET A 1 85 ? 1.080 -0.978 10.099 1.00 90.62 85 MET A CA 1
ATOM 670 C C . MET A 1 85 ? 2.428 -0.287 10.165 1.00 90.62 85 MET A C 1
ATOM 672 O O . MET A 1 85 ? 2.508 0.932 10.088 1.00 90.62 85 MET A O 1
ATOM 676 N N . ARG A 1 86 ? 3.502 -1.064 10.266 1.00 93.06 86 ARG A N 1
ATOM 677 C CA . ARG A 1 86 ? 4.853 -0.542 10.091 1.00 93.06 86 ARG A CA 1
ATOM 678 C C . ARG A 1 86 ? 5.722 -1.5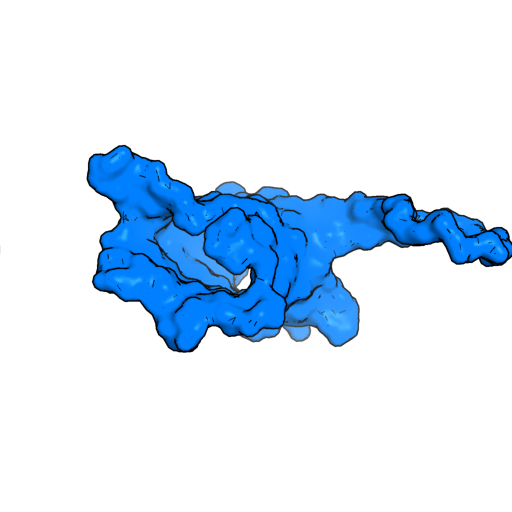95 9.440 1.00 93.06 86 ARG A C 1
ATOM 680 O O . ARG A 1 86 ? 5.780 -2.725 9.920 1.00 93.06 86 ARG A O 1
ATOM 687 N N . GLY A 1 87 ? 6.414 -1.231 8.371 1.00 94.00 87 GLY A N 1
ATOM 688 C CA . GLY A 1 87 ? 7.297 -2.170 7.697 1.00 94.00 87 GLY A CA 1
ATOM 689 C C . GLY A 1 87 ? 7.936 -1.619 6.440 1.00 94.00 87 GLY A C 1
ATOM 690 O O . GLY A 1 87 ? 7.763 -0.459 6.072 1.00 94.00 87 GLY A O 1
ATOM 691 N N . VAL A 1 88 ? 8.699 -2.493 5.797 1.00 96.69 88 VAL A N 1
ATOM 692 C CA . VAL A 1 88 ? 9.299 -2.237 4.493 1.00 96.69 88 VAL A CA 1
ATOM 693 C C . VAL A 1 88 ? 8.685 -3.213 3.506 1.00 96.69 88 VAL A C 1
ATOM 695 O O . VAL A 1 88 ? 8.715 -4.423 3.731 1.00 96.69 88 VAL A O 1
ATOM 698 N N . ILE A 1 89 ? 8.134 -2.675 2.427 1.00 97.81 89 ILE A N 1
ATOM 699 C CA . ILE A 1 89 ? 7.639 -3.437 1.288 1.00 97.81 89 ILE A CA 1
ATOM 700 C C . ILE A 1 89 ? 8.761 -3.459 0.255 1.00 97.81 89 ILE A C 1
ATOM 702 O O . ILE A 1 89 ? 9.244 -2.403 -0.160 1.00 97.81 89 ILE A O 1
ATOM 706 N N . SER A 1 90 ? 9.193 -4.650 -0.143 1.00 97.75 90 SER A N 1
ATOM 707 C CA . SER A 1 90 ? 10.137 -4.818 -1.249 1.00 97.75 90 SER A CA 1
ATOM 708 C C . SER A 1 90 ? 9.348 -4.989 -2.534 1.00 97.75 90 SER A C 1
ATOM 710 O O . SER A 1 90 ? 8.404 -5.770 -2.565 1.00 97.75 90 SER A O 1
ATOM 712 N N . VAL A 1 91 ? 9.717 -4.266 -3.585 1.00 98.06 91 VAL A N 1
ATOM 713 C CA . VAL A 1 91 ? 9.006 -4.260 -4.862 1.00 98.06 91 VAL A CA 1
ATOM 714 C C . VAL A 1 91 ? 9.981 -4.544 -5.993 1.00 98.06 91 VAL A C 1
ATOM 716 O O . VAL A 1 91 ? 10.954 -3.819 -6.218 1.00 98.06 91 VAL A O 1
ATOM 719 N N . ASP A 1 92 ? 9.678 -5.594 -6.738 1.00 96.62 92 ASP A N 1
ATOM 720 C CA . ASP A 1 92 ? 10.307 -5.911 -8.001 1.00 96.62 92 ASP A CA 1
ATOM 721 C C . ASP A 1 92 ? 9.705 -5.027 -9.097 1.00 96.62 92 ASP A C 1
ATOM 723 O O . ASP A 1 92 ? 8.519 -5.175 -9.417 1.00 96.62 92 ASP A O 1
ATOM 727 N N . PRO A 1 93 ? 10.490 -4.099 -9.674 1.00 95.00 93 PRO A N 1
ATOM 728 C CA . PRO A 1 93 ? 9.973 -3.093 -10.587 1.00 95.00 93 PRO A CA 1
ATOM 729 C C . PRO A 1 93 ? 9.384 -3.716 -11.861 1.00 95.00 93 PRO A C 1
ATOM 731 O O . PRO A 1 93 ? 9.764 -4.827 -12.252 1.00 95.00 93 PRO A O 1
ATOM 734 N N . PRO A 1 94 ? 8.497 -2.983 -12.560 1.00 95.12 94 PRO A N 1
ATOM 735 C CA . PRO A 1 94 ? 7.950 -3.429 -13.828 1.00 95.12 94 PRO A CA 1
ATOM 736 C C . PRO A 1 94 ? 9.054 -3.658 -14.862 1.00 95.12 94 PRO A C 1
ATOM 738 O O . PRO A 1 94 ? 10.090 -2.992 -14.876 1.00 95.12 94 PRO A O 1
ATOM 741 N N . THR A 1 95 ? 8.803 -4.603 -15.765 1.00 93.69 95 THR A N 1
ATOM 742 C CA . THR A 1 95 ? 9.711 -4.936 -16.875 1.00 93.69 95 THR A CA 1
ATOM 743 C C . THR A 1 95 ? 9.148 -4.419 -18.192 1.00 93.69 95 THR A C 1
ATOM 745 O O . THR A 1 95 ? 7.949 -4.177 -18.299 1.00 93.69 95 THR A O 1
ATOM 748 N N . GLU A 1 96 ? 9.963 -4.345 -19.245 1.00 92.50 96 GLU A N 1
ATOM 749 C CA . GLU A 1 96 ? 9.486 -3.967 -20.587 1.00 92.50 96 GLU A CA 1
ATOM 750 C C . GLU A 1 96 ? 8.333 -4.855 -21.087 1.00 92.50 96 GLU A C 1
ATOM 752 O O . GLU A 1 96 ? 7.421 -4.385 -21.762 1.00 92.50 96 GLU A O 1
ATOM 757 N N . LYS A 1 97 ? 8.338 -6.144 -20.716 1.00 94.00 97 LYS A N 1
ATOM 758 C CA . LYS A 1 97 ? 7.281 -7.102 -21.080 1.00 94.00 97 LYS A CA 1
ATOM 759 C C . LYS A 1 97 ? 6.024 -6.964 -20.219 1.00 94.00 97 LYS A C 1
ATOM 761 O O . LYS A 1 97 ? 4.956 -7.415 -20.628 1.00 94.00 97 LYS A O 1
ATOM 766 N N . ARG A 1 98 ? 6.148 -6.391 -19.020 1.00 94.81 98 ARG A N 1
ATOM 767 C CA . ARG A 1 98 ? 5.059 -6.186 -18.055 1.00 94.81 98 ARG A CA 1
ATOM 768 C C . ARG A 1 98 ? 5.162 -4.785 -17.445 1.00 94.81 98 ARG A C 1
ATOM 770 O O . ARG A 1 98 ? 5.410 -4.660 -16.249 1.00 94.81 98 ARG A O 1
ATOM 777 N N . PRO A 1 99 ? 4.972 -3.721 -18.245 1.00 96.50 99 PRO A N 1
ATOM 778 C CA . PRO A 1 99 ? 5.214 -2.356 -17.785 1.00 96.50 99 PRO A CA 1
ATOM 779 C C . PRO A 1 99 ? 4.195 -1.907 -16.732 1.00 96.50 99 PRO A C 1
ATOM 781 O O . PRO A 1 99 ? 4.438 -0.961 -15.997 1.00 96.50 99 PRO A O 1
ATOM 784 N N . ARG A 1 100 ? 3.040 -2.576 -16.644 1.00 97.06 100 ARG A N 1
ATOM 785 C CA . ARG A 1 100 ? 1.951 -2.227 -15.721 1.00 97.06 100 ARG A CA 1
ATOM 786 C C . ARG A 1 100 ? 2.015 -2.955 -14.385 1.00 97.06 100 ARG A C 1
ATOM 788 O O . ARG A 1 100 ? 1.241 -2.597 -13.505 1.00 97.06 100 ARG A O 1
ATOM 795 N N . ASP A 1 101 ? 2.892 -3.946 -14.248 1.00 97.44 101 ASP A N 1
ATOM 796 C CA . ASP A 1 101 ? 2.874 -4.881 -13.128 1.00 97.44 101 ASP A CA 1
ATOM 797 C C . ASP A 1 101 ? 4.194 -4.852 -12.365 1.00 97.44 101 ASP A C 1
ATOM 799 O O . ASP A 1 101 ? 5.252 -4.963 -12.978 1.00 97.44 101 ASP A O 1
ATOM 803 N N . ALA A 1 102 ? 4.128 -4.785 -11.039 1.00 97.75 102 ALA A N 1
ATOM 804 C CA . ALA A 1 102 ? 5.273 -4.985 -10.154 1.00 97.75 102 ALA A CA 1
ATOM 805 C C . ALA A 1 102 ? 4.903 -5.963 -9.044 1.00 97.75 102 ALA A C 1
ATOM 807 O O . ALA A 1 102 ? 3.804 -5.881 -8.497 1.00 97.75 102 ALA A O 1
ATOM 808 N N . TRP A 1 103 ? 5.808 -6.879 -8.715 1.00 97.94 103 TRP A N 1
ATOM 809 C CA . TRP A 1 103 ? 5.607 -7.836 -7.626 1.00 97.94 103 TRP A CA 1
ATOM 810 C C . TRP A 1 103 ? 6.115 -7.232 -6.336 1.00 97.94 103 TRP A C 1
ATOM 812 O O . TRP A 1 103 ? 7.103 -6.504 -6.353 1.00 97.94 103 TRP A O 1
ATOM 822 N N . TRP A 1 104 ? 5.446 -7.512 -5.229 1.00 98.31 104 TRP A N 1
ATOM 823 C CA . TRP A 1 104 ? 5.861 -6.997 -3.938 1.00 98.31 104 TRP A CA 1
ATOM 824 C C . TRP A 1 104 ? 5.762 -8.048 -2.845 1.00 98.31 104 TRP A C 1
ATOM 826 O O . TRP A 1 104 ? 4.985 -8.996 -2.942 1.00 98.31 104 TRP A O 1
ATOM 836 N N . GLU A 1 105 ? 6.556 -7.848 -1.801 1.00 97.94 105 GLU A N 1
ATOM 837 C CA . GLU A 1 105 ? 6.552 -8.649 -0.585 1.00 97.94 105 GLU A CA 1
ATOM 838 C C . GLU A 1 105 ? 6.619 -7.728 0.636 1.00 97.94 105 GLU A C 1
ATOM 840 O O . GLU A 1 105 ? 7.367 -6.743 0.652 1.00 97.94 105 GLU A O 1
ATOM 845 N N . TRP A 1 106 ? 5.837 -8.047 1.662 1.00 96.56 106 TRP A N 1
ATOM 846 C CA . TRP A 1 106 ? 5.825 -7.354 2.944 1.00 96.56 106 TRP A CA 1
ATOM 847 C C . TRP A 1 106 ? 5.737 -8.365 4.086 1.00 96.56 106 TRP A C 1
ATOM 849 O O . TRP A 1 106 ? 4.913 -9.272 4.050 1.00 96.56 106 TRP A O 1
ATOM 859 N N . SER A 1 107 ? 6.559 -8.191 5.123 1.00 93.00 107 SER A N 1
ATOM 860 C CA . SER A 1 107 ? 6.529 -9.037 6.318 1.00 93.00 107 SER A CA 1
ATOM 861 C C . SER A 1 107 ? 6.024 -8.261 7.533 1.00 93.00 107 SER A C 1
ATOM 863 O O . SER A 1 107 ? 6.493 -7.156 7.824 1.00 93.00 107 SER A O 1
ATOM 865 N N . SER A 1 108 ? 5.073 -8.860 8.250 1.00 87.62 108 SER A N 1
ATOM 866 C CA . SER A 1 108 ? 4.462 -8.332 9.468 1.00 87.62 108 SER A CA 1
ATOM 867 C C . SER A 1 108 ? 4.497 -9.381 10.585 1.00 87.62 108 SER A C 1
ATOM 869 O O . SER A 1 108 ? 4.090 -10.519 10.348 1.00 87.62 108 SER A O 1
ATOM 871 N N . PRO A 1 109 ? 4.884 -9.031 11.828 1.00 85.62 109 PRO A N 1
ATOM 872 C CA . PRO A 1 109 ? 4.861 -9.973 12.950 1.00 85.62 109 PRO A CA 1
ATOM 873 C C . PRO A 1 109 ? 3.479 -10.569 13.256 1.00 85.62 109 PRO A C 1
ATOM 875 O O . PRO A 1 109 ? 3.402 -11.680 13.768 1.00 85.62 109 PRO A O 1
ATOM 878 N N . GLY A 1 110 ? 2.396 -9.831 12.982 1.00 86.62 110 GLY A N 1
ATOM 879 C CA . GLY A 1 110 ? 1.032 -10.255 13.320 1.00 86.62 110 GLY A CA 1
ATOM 880 C C . GLY A 1 110 ? 0.313 -11.039 12.222 1.00 86.62 110 GLY A C 1
ATOM 881 O O . GLY A 1 110 ? -0.623 -11.769 12.527 1.00 86.62 110 GLY A O 1
ATOM 882 N N . ILE A 1 111 ? 0.733 -10.881 10.962 1.00 90.19 111 ILE A N 1
ATOM 883 C CA . ILE A 1 111 ? 0.046 -11.457 9.790 1.00 90.19 111 ILE A CA 1
ATOM 884 C C . ILE A 1 111 ? 0.927 -12.494 9.072 1.00 90.19 111 ILE A C 1
ATOM 886 O O . ILE A 1 111 ? 0.416 -13.374 8.389 1.00 90.19 111 ILE A O 1
ATOM 890 N N . GLY A 1 112 ? 2.250 -12.425 9.244 1.00 92.69 112 GLY A N 1
ATOM 891 C CA . GLY A 1 112 ? 3.214 -13.181 8.451 1.00 92.69 112 GLY A CA 1
ATOM 892 C C . GLY A 1 112 ? 3.671 -12.403 7.218 1.00 92.69 112 GLY A C 1
ATOM 893 O O . GLY A 1 112 ? 3.656 -11.168 7.199 1.00 92.69 112 GLY A O 1
ATOM 894 N N . THR A 1 113 ? 4.119 -13.129 6.196 1.00 96.38 113 THR A N 1
ATOM 895 C CA . THR A 1 113 ? 4.560 -12.545 4.925 1.00 96.38 113 THR A CA 1
ATOM 896 C C . THR A 1 113 ? 3.397 -12.502 3.942 1.00 96.38 113 THR A C 1
ATOM 898 O O . THR A 1 113 ? 2.797 -13.533 3.652 1.00 96.38 113 THR A O 1
ATOM 901 N N . LEU A 1 114 ? 3.094 -11.312 3.422 1.00 97.31 114 LEU A N 1
ATOM 902 C CA . LEU A 1 114 ? 2.212 -11.128 2.278 1.00 97.31 114 LEU A CA 1
ATOM 903 C C . LEU A 1 114 ? 3.043 -10.955 1.010 1.00 97.31 114 LEU A C 1
ATOM 905 O O . LEU A 1 114 ? 3.922 -10.091 0.951 1.00 97.31 114 LEU A O 1
ATOM 909 N N . GLY A 1 115 ? 2.704 -11.729 -0.015 1.00 98.19 115 GLY A N 1
ATOM 910 C CA . GLY A 1 115 ? 3.192 -11.558 -1.377 1.00 98.19 115 GLY A CA 1
ATOM 911 C C . GLY A 1 115 ? 2.072 -11.056 -2.282 1.00 98.19 115 GLY A C 1
ATOM 912 O O . GLY A 1 115 ? 0.917 -11.470 -2.156 1.00 98.19 115 GLY A O 1
ATOM 913 N N . GLY A 1 116 ? 2.393 -10.162 -3.211 1.00 98.06 116 GLY A N 1
ATOM 914 C CA . GLY A 1 116 ? 1.378 -9.550 -4.054 1.00 98.06 116 GLY A CA 1
ATOM 915 C C . GLY A 1 116 ? 1.895 -8.889 -5.319 1.00 98.06 116 GLY A C 1
ATOM 916 O O . GLY A 1 116 ? 3.037 -9.064 -5.748 1.00 98.06 116 GLY A O 1
ATOM 917 N N . ARG A 1 117 ? 0.996 -8.142 -5.957 1.00 98.25 117 ARG A N 1
ATOM 918 C CA . ARG A 1 117 ? 1.245 -7.413 -7.197 1.00 98.25 117 ARG A CA 1
ATOM 919 C C . ARG A 1 117 ? 0.569 -6.047 -7.171 1.00 98.25 117 ARG A C 1
ATOM 921 O O . ARG A 1 117 ? -0.615 -5.938 -6.857 1.00 98.25 117 ARG A O 1
ATOM 928 N N . TYR A 1 118 ? 1.306 -5.026 -7.590 1.00 98.56 118 TYR A N 1
ATOM 929 C CA . TYR A 1 118 ? 0.763 -3.749 -8.039 1.00 98.56 118 TYR A CA 1
ATOM 930 C C . TYR A 1 118 ? 0.438 -3.827 -9.530 1.00 98.56 118 TYR A C 1
ATOM 932 O O . TYR A 1 118 ? 1.255 -4.306 -10.313 1.00 98.56 118 TYR A O 1
ATOM 940 N N . THR A 1 119 ? -0.730 -3.329 -9.929 1.00 98.12 119 THR A N 1
ATOM 941 C CA . THR A 1 119 ? -1.189 -3.261 -11.324 1.00 98.12 119 THR A CA 1
ATOM 942 C C . THR A 1 119 ? -1.657 -1.852 -11.649 1.00 98.12 119 THR A C 1
ATOM 944 O O . THR A 1 119 ? -2.556 -1.338 -10.986 1.00 98.12 119 THR A O 1
ATOM 947 N N . ARG A 1 120 ? -1.116 -1.236 -12.702 1.00 96.75 120 ARG A N 1
ATOM 948 C CA . ARG A 1 120 ? -1.613 0.052 -13.206 1.00 96.75 120 ARG A CA 1
ATOM 949 C C . ARG A 1 120 ? -2.796 -0.143 -14.158 1.00 96.75 120 ARG A C 1
ATOM 951 O O . ARG A 1 120 ? -2.665 -0.803 -15.193 1.00 96.75 120 ARG A O 1
ATOM 958 N N . VAL A 1 121 ? -3.922 0.496 -13.853 1.00 95.62 121 VAL A N 1
ATOM 959 C CA . VAL A 1 121 ? -5.130 0.569 -14.688 1.00 95.62 121 VAL A CA 1
ATOM 960 C C . VAL A 1 121 ? -5.493 2.044 -14.874 1.00 95.62 121 VAL A C 1
ATOM 962 O O . VAL A 1 121 ? -6.133 2.648 -14.025 1.00 95.62 121 VAL A O 1
ATOM 965 N N . GLY A 1 122 ? -5.039 2.644 -15.978 1.00 91.75 122 GLY A N 1
ATOM 966 C CA . GLY A 1 122 ? -5.183 4.087 -16.198 1.00 91.75 122 GLY A CA 1
ATOM 967 C C . GLY A 1 122 ? -4.347 4.910 -15.209 1.00 91.75 122 GLY A C 1
ATOM 968 O O . GLY A 1 122 ? -3.122 4.757 -15.137 1.00 91.75 122 GLY A O 1
ATOM 969 N N . ASP A 1 123 ? -5.019 5.782 -14.468 1.00 90.56 123 ASP A N 1
ATOM 970 C CA . ASP A 1 123 ? -4.525 6.605 -13.353 1.00 90.56 123 ASP A CA 1
ATOM 971 C C . ASP A 1 123 ? -4.568 5.882 -11.994 1.00 90.56 123 ASP A C 1
ATOM 973 O O . ASP A 1 123 ? -4.039 6.374 -10.998 1.00 90.56 123 ASP A O 1
ATOM 977 N N . THR A 1 124 ? -5.154 4.687 -11.964 1.00 95.62 124 THR A N 1
ATOM 978 C CA . THR A 1 124 ? -5.320 3.886 -10.757 1.00 95.62 124 THR A CA 1
ATOM 979 C C . THR A 1 124 ? -4.207 2.846 -10.629 1.00 95.62 124 THR A C 1
ATOM 981 O O . THR A 1 124 ? -3.817 2.196 -11.605 1.00 95.62 124 THR A O 1
ATOM 984 N N . ILE A 1 125 ? -3.713 2.641 -9.409 1.00 97.88 125 ILE A N 1
ATOM 985 C CA . ILE A 1 125 ? -2.858 1.510 -9.039 1.00 97.88 125 ILE A CA 1
ATOM 986 C C . ILE A 1 125 ? -3.661 0.593 -8.125 1.00 97.88 125 ILE A C 1
ATOM 988 O O . ILE A 1 125 ? -4.158 1.016 -7.088 1.00 97.88 125 ILE A O 1
ATOM 992 N N . ILE A 1 126 ? -3.752 -0.678 -8.491 1.00 98.50 126 ILE A N 1
ATOM 993 C CA . ILE A 1 126 ? -4.385 -1.712 -7.675 1.00 98.50 126 ILE A CA 1
ATOM 994 C C . ILE A 1 126 ? -3.280 -2.556 -7.045 1.00 98.50 126 ILE A C 1
ATOM 996 O O . ILE A 1 126 ? -2.456 -3.110 -7.771 1.00 98.50 126 ILE A O 1
ATOM 1000 N N . SER A 1 127 ? -3.262 -2.662 -5.720 1.00 98.44 127 SER A N 1
ATOM 1001 C CA . SER A 1 127 ? -2.434 -3.612 -4.975 1.00 98.44 127 SER A CA 1
ATOM 1002 C C . SER A 1 127 ? -3.287 -4.795 -4.555 1.00 98.44 127 SER A C 1
ATOM 1004 O O . SER A 1 127 ? -4.358 -4.608 -3.983 1.00 98.44 127 SER A O 1
ATOM 1006 N N . GLN A 1 128 ? -2.830 -6.011 -4.821 1.00 98.44 128 GLN A N 1
ATOM 1007 C CA . GLN A 1 128 ? -3.459 -7.225 -4.308 1.00 98.44 128 GLN A CA 1
ATOM 1008 C C . GLN A 1 128 ? -2.379 -8.162 -3.801 1.00 98.44 128 GLN A C 1
ATOM 1010 O O . GLN A 1 128 ? -1.374 -8.349 -4.484 1.00 98.44 128 GLN A O 1
ATOM 1015 N N . GLY A 1 129 ? -2.591 -8.766 -2.640 1.00 98.06 129 GLY A N 1
ATOM 1016 C CA . GLY A 1 129 ? -1.667 -9.744 -2.082 1.00 98.06 129 GLY A CA 1
ATOM 1017 C C . GLY A 1 129 ? -2.345 -10.658 -1.081 1.00 98.06 129 GLY A C 1
ATOM 1018 O O . GLY A 1 129 ? -3.455 -10.383 -0.628 1.00 98.06 129 GLY A O 1
ATOM 1019 N N . ALA A 1 130 ? -1.675 -11.750 -0.750 1.00 98.25 130 ALA A N 1
ATOM 1020 C CA . ALA A 1 130 ? -2.138 -12.706 0.240 1.00 98.25 130 ALA A CA 1
ATOM 1021 C C . ALA A 1 130 ? -0.951 -13.336 0.972 1.00 98.25 130 ALA A C 1
ATOM 1023 O O . ALA A 1 130 ? 0.188 -13.258 0.504 1.00 98.25 130 ALA A O 1
ATOM 1024 N N . THR A 1 131 ? -1.224 -13.950 2.117 1.00 97.88 131 THR A N 1
ATOM 1025 C CA . THR A 1 131 ? -0.295 -14.895 2.747 1.00 97.88 131 THR A CA 1
ATOM 1026 C C . THR A 1 131 ? -0.231 -16.200 1.950 1.00 97.88 131 THR A C 1
ATOM 1028 O O . THR A 1 131 ? -1.159 -16.523 1.206 1.00 97.88 131 THR A O 1
ATOM 1031 N N . ASP A 1 132 ? 0.848 -16.973 2.110 1.00 96.19 132 ASP A N 1
ATOM 1032 C CA . ASP A 1 132 ? 1.043 -18.249 1.394 1.00 96.19 132 ASP A CA 1
ATOM 1033 C C . ASP A 1 132 ? -0.060 -19.283 1.681 1.00 96.19 132 ASP A C 1
ATOM 1035 O O . ASP A 1 132 ? -0.404 -20.093 0.821 1.00 96.19 132 ASP A O 1
ATOM 1039 N N . ASP A 1 133 ? -0.633 -19.247 2.886 1.00 95.88 133 ASP A N 1
ATOM 1040 C CA . ASP A 1 133 ? -1.772 -20.078 3.292 1.00 95.88 133 ASP A CA 1
ATOM 1041 C C . ASP A 1 133 ? -3.129 -19.542 2.798 1.00 95.88 133 ASP A C 1
ATOM 1043 O O . ASP A 1 133 ? -4.152 -20.206 2.960 1.00 95.88 133 ASP A O 1
ATOM 1047 N N . GLY A 1 134 ? -3.152 -18.350 2.193 1.00 96.25 134 GLY A N 1
ATOM 1048 C CA . GLY A 1 134 ? -4.354 -17.672 1.713 1.00 96.25 134 GLY A CA 1
ATOM 1049 C C . GLY A 1 134 ? -5.285 -17.153 2.810 1.00 96.25 134 GLY A C 1
ATOM 1050 O O . GLY A 1 134 ? -6.340 -16.611 2.481 1.00 96.25 134 GLY A O 1
ATOM 1051 N N . VAL A 1 135 ? -4.921 -17.296 4.090 1.00 97.12 135 VAL A N 1
ATOM 1052 C CA . VAL A 1 135 ? -5.764 -16.899 5.229 1.00 97.12 135 VAL A CA 1
ATOM 1053 C C . VAL A 1 135 ? -5.977 -15.393 5.235 1.00 97.12 135 VAL A C 1
ATOM 1055 O O . VAL A 1 135 ? -7.098 -14.937 5.452 1.00 97.12 135 VAL A O 1
ATOM 1058 N N . HIS A 1 136 ? -4.927 -14.614 4.966 1.00 97.94 136 HIS A N 1
ATOM 1059 C CA . HIS A 1 136 ? -5.014 -13.161 4.905 1.00 97.94 136 HIS A CA 1
ATOM 1060 C C . HIS A 1 136 ? -4.932 -12.666 3.469 1.00 97.94 136 HIS A C 1
ATOM 1062 O O . HIS A 1 136 ? -4.049 -13.067 2.711 1.00 97.94 136 HIS A O 1
ATOM 1068 N N . VAL A 1 137 ? -5.819 -11.737 3.118 1.00 98.12 137 VAL A N 1
ATOM 1069 C CA . VAL A 1 137 ? -5.877 -11.124 1.786 1.00 98.12 137 VAL A CA 1
ATOM 1070 C C . VAL A 1 137 ? -5.920 -9.609 1.918 1.00 98.12 137 VAL A C 1
ATOM 1072 O O . VAL A 1 137 ? -6.771 -9.058 2.615 1.00 98.12 137 VAL A O 1
ATOM 1075 N N . LEU A 1 138 ? -5.013 -8.939 1.214 1.00 97.94 138 LEU A N 1
ATOM 1076 C CA . LEU A 1 138 ? -4.927 -7.491 1.095 1.00 97.94 138 LEU A CA 1
ATOM 1077 C C . LEU A 1 138 ? -5.414 -7.059 -0.287 1.00 97.94 138 LEU A C 1
ATOM 1079 O O . LEU A 1 138 ? -4.981 -7.594 -1.309 1.00 97.94 138 LEU A O 1
ATOM 1083 N N . THR A 1 139 ? -6.268 -6.043 -0.334 1.00 98.38 139 THR A N 1
ATOM 1084 C CA . THR A 1 139 ? -6.562 -5.303 -1.565 1.00 98.38 139 THR A CA 1
ATOM 1085 C C . THR A 1 139 ? -6.519 -3.813 -1.285 1.00 98.38 139 THR A C 1
ATOM 1087 O O . THR A 1 139 ? -7.191 -3.339 -0.375 1.00 98.38 139 THR A O 1
ATOM 1090 N N . GLU A 1 140 ? -5.771 -3.068 -2.093 1.00 98.06 140 GLU A N 1
ATOM 1091 C CA . GLU A 1 140 ? -5.722 -1.609 -2.050 1.00 98.06 140 GLU A CA 1
ATOM 1092 C C . GLU A 1 140 ? -5.897 -1.007 -3.442 1.00 98.06 140 GLU A C 1
ATOM 1094 O O . GLU A 1 140 ? -5.524 -1.590 -4.460 1.00 98.06 140 GLU A O 1
ATOM 1099 N N . CYS A 1 141 ? -6.439 0.200 -3.476 1.00 98.38 141 CYS A N 1
ATOM 1100 C CA . CYS A 1 141 ? -6.631 1.009 -4.661 1.00 98.38 141 CYS A CA 1
ATOM 1101 C C . CYS A 1 141 ? -6.087 2.408 -4.379 1.00 98.38 141 CYS A C 1
ATOM 1103 O O . CYS A 1 141 ? -6.581 3.100 -3.485 1.00 98.38 141 CYS A O 1
ATOM 1105 N N . PHE A 1 142 ? -5.071 2.807 -5.138 1.00 98.06 142 PHE A N 1
ATOM 1106 C CA . PHE A 1 142 ? -4.481 4.137 -5.108 1.00 98.06 142 PHE A CA 1
ATOM 1107 C C . PHE A 1 142 ? -4.945 4.892 -6.346 1.00 98.06 142 PHE A C 1
ATOM 1109 O O . PHE A 1 142 ? -4.747 4.428 -7.470 1.00 98.06 142 PHE A O 1
ATOM 1116 N N . LEU A 1 143 ? -5.514 6.072 -6.143 1.00 97.38 143 LEU A N 1
ATOM 1117 C CA . LEU A 1 143 ? -5.829 7.011 -7.210 1.00 97.38 143 LEU A CA 1
ATOM 1118 C C . LEU A 1 143 ? -4.962 8.247 -7.002 1.00 97.38 143 LEU A C 1
ATOM 1120 O O . LEU A 1 143 ? -5.121 8.952 -6.006 1.00 97.38 143 LEU A O 1
ATOM 1124 N N . ILE A 1 144 ? -4.028 8.477 -7.918 1.00 95.12 144 ILE A N 1
ATOM 1125 C CA . ILE A 1 144 ? -3.102 9.611 -7.864 1.00 95.12 144 ILE A CA 1
ATOM 1126 C C . ILE A 1 144 ? -3.609 10.683 -8.828 1.00 95.12 144 ILE A C 1
ATOM 1128 O O . ILE A 1 144 ? -3.965 10.372 -9.963 1.00 95.12 144 ILE A O 1
ATOM 1132 N N . SER A 1 145 ? -3.661 11.937 -8.377 1.00 93.12 145 SER A N 1
ATOM 1133 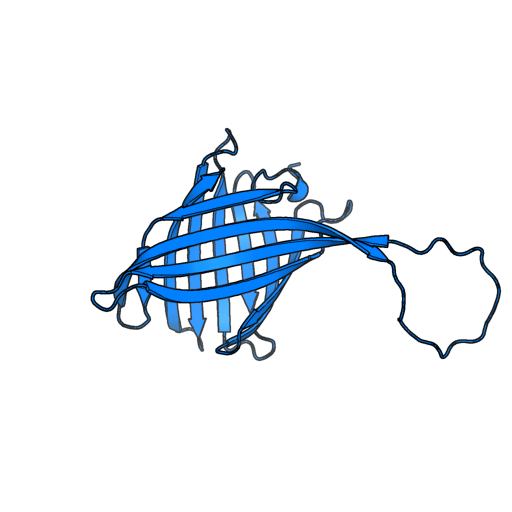C CA . SER A 1 145 ? -4.098 13.066 -9.199 1.00 93.12 145 SER A CA 1
ATOM 1134 C C . SER A 1 145 ? -3.205 13.242 -10.426 1.00 93.12 145 SER A C 1
ATOM 1136 O O . SER A 1 145 ? -2.029 12.879 -10.419 1.00 93.12 145 SER A O 1
ATOM 1138 N N . GLU A 1 146 ? -3.727 13.896 -11.464 1.00 87.38 146 GLU A N 1
ATOM 1139 C CA . GLU A 1 146 ? -2.937 14.230 -12.659 1.00 87.38 146 GLU A CA 1
ATOM 1140 C C . GLU A 1 146 ? -1.709 15.093 -12.336 1.00 87.38 146 GLU A C 1
ATOM 1142 O O . GLU A 1 146 ? -0.669 14.958 -12.975 1.00 87.38 146 GLU A O 1
ATOM 1147 N N . SER A 1 147 ? -1.810 15.955 -11.316 1.00 90.06 147 SER A N 1
ATOM 1148 C CA . SER A 1 147 ? -0.681 16.755 -10.828 1.00 90.06 147 SER A CA 1
ATOM 1149 C C . SER A 1 147 ? 0.398 15.924 -10.132 1.00 90.06 147 SER A C 1
ATOM 1151 O O . SER A 1 147 ? 1.506 16.417 -9.941 1.00 90.06 147 SER A O 1
ATOM 1153 N N . GLY A 1 148 ? 0.081 14.698 -9.710 1.00 90.81 148 GLY A N 1
ATOM 1154 C CA . GLY A 1 148 ? 0.997 13.810 -9.002 1.00 90.81 148 GLY A CA 1
ATOM 1155 C C . GLY A 1 148 ? 1.302 14.196 -7.558 1.00 90.81 148 GLY A C 1
ATOM 1156 O O . GLY A 1 148 ? 2.125 13.534 -6.940 1.00 90.81 148 GLY A O 1
ATOM 1157 N N . ALA A 1 149 ? 0.665 15.242 -7.023 1.00 93.62 149 ALA A N 1
ATOM 1158 C CA . ALA A 1 149 ? 0.937 15.768 -5.682 1.00 93.62 149 ALA A CA 1
ATOM 1159 C C . ALA A 1 149 ? -0.093 15.336 -4.625 1.00 93.62 149 ALA A C 1
ATOM 1161 O O . ALA A 1 149 ? 0.160 15.467 -3.431 1.00 93.62 149 ALA A O 1
ATOM 1162 N N . VAL A 1 150 ? -1.260 14.848 -5.049 1.00 94.69 150 VAL A N 1
ATOM 1163 C CA . VAL A 1 150 ? -2.344 14.431 -4.154 1.00 94.69 150 VAL A CA 1
ATOM 1164 C C . VAL A 1 150 ? -2.881 13.092 -4.630 1.00 94.69 150 VAL A C 1
ATOM 1166 O O . VAL A 1 150 ? -2.879 12.793 -5.822 1.00 94.69 150 VAL A O 1
ATOM 1169 N N . GLY A 1 151 ? -3.367 12.273 -3.712 1.00 96.81 151 GLY A N 1
ATOM 1170 C CA . GLY A 1 151 ? -4.051 11.043 -4.064 1.00 96.81 151 GLY A CA 1
ATOM 1171 C C . GLY A 1 151 ? -5.022 10.593 -2.994 1.00 96.81 151 GLY A C 1
ATOM 1172 O O . GLY A 1 151 ? -5.209 11.241 -1.966 1.00 96.81 151 GLY A O 1
ATOM 1173 N N . ILE A 1 152 ? -5.634 9.447 -3.235 1.00 98.06 152 ILE A N 1
ATOM 1174 C CA . ILE A 1 152 ? -6.354 8.693 -2.218 1.00 98.06 152 ILE A CA 1
ATOM 1175 C C . ILE A 1 152 ? -5.883 7.249 -2.257 1.00 98.06 152 ILE A C 1
ATOM 1177 O O . ILE A 1 152 ? -5.601 6.712 -3.328 1.00 98.06 152 ILE A O 1
ATOM 1181 N N . VAL A 1 153 ? -5.849 6.610 -1.094 1.00 98.25 153 VAL A N 1
ATOM 1182 C CA . VAL A 1 153 ? -5.739 5.156 -0.984 1.00 98.25 153 VAL A CA 1
ATOM 1183 C C . VAL A 1 153 ? -6.950 4.621 -0.237 1.00 98.25 153 VAL A C 1
ATOM 1185 O O . VAL A 1 153 ? -7.403 5.188 0.764 1.00 98.25 153 VAL A O 1
ATOM 1188 N N . ARG A 1 154 ? -7.525 3.548 -0.766 1.00 98.44 154 ARG A N 1
ATOM 1189 C CA . ARG A 1 154 ? -8.601 2.781 -0.141 1.00 98.44 154 ARG A CA 1
ATOM 1190 C C . ARG A 1 154 ? -8.153 1.338 -0.077 1.00 98.44 154 ARG A C 1
ATOM 1192 O O . ARG A 1 154 ? -7.690 0.821 -1.089 1.00 98.44 154 ARG A O 1
ATOM 1199 N N . GLY A 1 155 ? -8.295 0.695 1.071 1.00 98.19 155 GLY A N 1
ATOM 1200 C CA . GLY A 1 155 ? -7.848 -0.680 1.221 1.00 98.19 155 GLY A CA 1
ATOM 1201 C C . GLY A 1 155 ? -8.669 -1.481 2.207 1.00 98.19 155 GLY A C 1
ATOM 1202 O O . GLY A 1 155 ? -9.398 -0.926 3.030 1.00 98.19 155 GLY A O 1
ATOM 1203 N N . VAL A 1 156 ? -8.564 -2.796 2.069 1.00 98.06 156 VAL A N 1
ATOM 1204 C CA . VAL A 1 156 ? -9.209 -3.797 2.912 1.00 98.06 156 VAL A CA 1
ATOM 1205 C C . VAL A 1 156 ? -8.209 -4.914 3.181 1.00 98.06 156 VAL A C 1
ATOM 1207 O O . VAL A 1 156 ? -7.552 -5.405 2.261 1.00 98.06 156 VAL A O 1
ATOM 1210 N N . LEU A 1 157 ? -8.140 -5.333 4.440 1.00 97.69 157 LEU A N 1
ATOM 1211 C CA . LEU A 1 157 ? -7.490 -6.560 4.874 1.00 97.69 157 LEU A CA 1
ATOM 1212 C C . LEU A 1 157 ? -8.572 -7.524 5.361 1.00 97.69 157 LEU A C 1
ATOM 1214 O O . LEU A 1 157 ? -9.380 -7.183 6.228 1.00 97.69 157 LEU A O 1
ATOM 1218 N N . SER A 1 158 ? -8.577 -8.726 4.799 1.00 97.88 158 SER A N 1
ATOM 1219 C CA . SER A 1 158 ? -9.498 -9.800 5.174 1.00 97.88 158 SER A CA 1
ATOM 1220 C C . SER A 1 158 ? -8.748 -10.965 5.810 1.00 97.88 158 SER A C 1
ATOM 1222 O O . SER A 1 158 ? -7.583 -11.190 5.477 1.00 97.88 158 SER A O 1
ATOM 1224 N N . ARG A 1 159 ? -9.425 -11.708 6.689 1.00 97.31 159 ARG A N 1
ATOM 1225 C CA . ARG A 1 159 ? -8.984 -12.981 7.270 1.00 97.31 159 ARG A CA 1
ATOM 1226 C C . ARG A 1 159 ? -10.105 -14.001 7.107 1.00 97.31 159 ARG A C 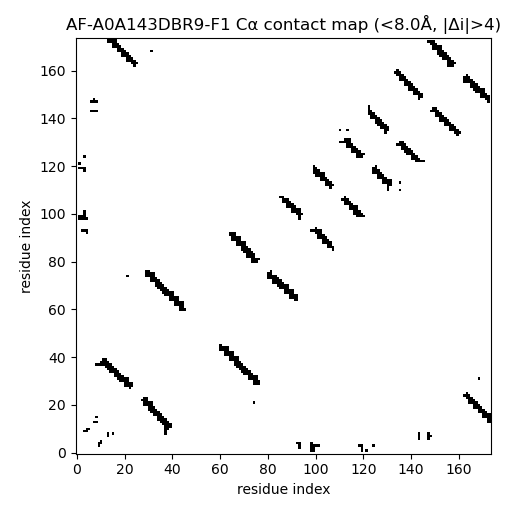1
ATOM 1228 O O . ARG A 1 159 ? -11.224 -13.725 7.524 1.00 97.31 159 ARG A O 1
ATOM 1235 N N . ASP A 1 160 ? -9.819 -15.136 6.475 1.00 96.31 160 ASP A N 1
ATOM 1236 C CA . ASP A 1 160 ? -10.798 -16.209 6.215 1.00 96.31 160 ASP A CA 1
ATOM 1237 C C . ASP A 1 160 ? -12.076 -15.730 5.488 1.00 96.31 160 ASP A C 1
ATOM 1239 O O . ASP A 1 160 ? -13.167 -16.266 5.667 1.00 96.31 160 ASP A O 1
ATOM 1243 N N . GLY A 1 161 ? -11.939 -14.705 4.640 1.00 95.00 161 GLY A N 1
ATOM 1244 C CA . GLY A 1 161 ? -13.043 -14.097 3.887 1.00 95.00 161 GLY A CA 1
ATOM 1245 C C . GLY A 1 161 ? -13.789 -12.974 4.616 1.00 95.00 161 GLY A C 1
ATOM 1246 O O . GLY A 1 161 ? -14.528 -12.236 3.963 1.00 95.00 161 GLY A O 1
ATOM 1247 N N . ASP A 1 162 ? -13.552 -12.783 5.914 1.00 97.19 162 ASP A N 1
ATOM 1248 C CA . ASP A 1 162 ? -14.130 -11.690 6.694 1.00 97.19 162 ASP A CA 1
ATOM 1249 C C . ASP A 1 162 ? -13.214 -10.461 6.695 1.00 97.19 162 ASP A C 1
ATOM 1251 O O . ASP A 1 162 ? -11.998 -10.562 6.868 1.00 97.19 162 ASP A O 1
ATOM 1255 N N . THR A 1 163 ? -13.792 -9.270 6.532 1.00 97.56 163 THR A N 1
ATOM 1256 C CA . THR A 1 163 ? -13.045 -8.007 6.631 1.00 97.56 163 THR A CA 1
ATOM 1257 C C . THR A 1 163 ? -12.638 -7.753 8.080 1.00 97.56 163 THR A C 1
ATOM 1259 O O . THR A 1 163 ? -13.490 -7.482 8.924 1.00 97.56 163 THR A O 1
ATOM 1262 N N . ILE A 1 164 ? -11.332 -7.756 8.353 1.00 96.75 164 ILE A N 1
ATOM 1263 C CA . ILE A 1 164 ? -10.781 -7.457 9.685 1.00 96.75 164 ILE A CA 1
ATOM 1264 C C . ILE A 1 164 ? -10.247 -6.030 9.802 1.00 96.75 164 ILE A C 1
ATOM 1266 O O . ILE A 1 164 ? -10.077 -5.521 10.909 1.00 96.75 164 ILE A O 1
ATOM 1270 N N . ALA A 1 165 ? -9.990 -5.373 8.670 1.00 97.25 165 ALA A N 1
ATOM 1271 C CA . ALA A 1 165 ? -9.666 -3.958 8.631 1.00 97.25 165 ALA A CA 1
ATOM 1272 C C . ALA A 1 165 ? -9.992 -3.334 7.275 1.00 97.25 165 ALA A C 1
ATOM 1274 O O . ALA A 1 165 ? -9.897 -3.983 6.233 1.00 97.25 165 ALA A O 1
ATOM 1275 N N . SER A 1 166 ? -10.302 -2.042 7.273 1.00 98.25 166 SER A N 1
ATOM 1276 C CA . SER A 1 166 ? -10.344 -1.235 6.053 1.00 98.25 166 SER A CA 1
ATOM 1277 C C . SER A 1 166 ? -9.879 0.188 6.322 1.00 98.25 166 SER A C 1
ATOM 1279 O O . SER A 1 166 ? -9.893 0.650 7.460 1.00 98.25 166 SER A O 1
ATOM 1281 N N . TRP A 1 167 ? -9.429 0.890 5.291 1.00 98.50 167 TRP A N 1
ATOM 1282 C CA . TRP A 1 167 ? -8.966 2.266 5.425 1.00 98.50 167 TRP A CA 1
ATOM 1283 C C . TRP A 1 167 ? -9.355 3.111 4.231 1.00 98.50 167 TRP A C 1
ATOM 1285 O O . TRP A 1 167 ? -9.476 2.641 3.095 1.00 98.50 167 TRP A O 1
ATOM 1295 N N . GLY A 1 168 ? -9.496 4.402 4.505 1.00 98.50 168 GLY A N 1
ATOM 1296 C CA . GLY A 1 168 ? -9.552 5.424 3.487 1.00 98.50 168 GLY A CA 1
ATOM 1297 C C . GLY A 1 168 ? -8.750 6.639 3.891 1.00 98.50 168 GLY A C 1
ATOM 1298 O O . GLY A 1 168 ? -9.132 7.368 4.801 1.00 98.50 168 GLY A O 1
ATOM 1299 N N . LEU A 1 169 ? -7.650 6.850 3.175 1.00 98.62 169 LEU A N 1
ATOM 1300 C CA . LEU A 1 169 ? -6.705 7.925 3.423 1.00 98.62 169 LEU A CA 1
ATOM 1301 C C . LEU A 1 169 ? -6.611 8.836 2.198 1.00 98.62 169 LEU A C 1
ATOM 1303 O O . LEU A 1 169 ? -6.760 8.389 1.055 1.00 98.62 169 LEU A O 1
ATOM 1307 N N . THR A 1 170 ? -6.387 10.113 2.446 1.00 98.56 170 THR A N 1
ATOM 1308 C CA . THR A 1 170 ? -5.903 11.080 1.464 1.00 98.56 170 THR A CA 1
ATOM 1309 C C . THR A 1 170 ? -4.388 11.090 1.543 1.00 98.56 170 THR A C 1
ATOM 1311 O O . THR A 1 170 ? -3.841 11.032 2.638 1.00 98.56 170 THR A O 1
ATOM 1314 N N . LEU A 1 171 ? -3.727 11.145 0.394 1.00 98.38 171 LEU A N 1
ATOM 1315 C CA . LEU A 1 171 ? -2.278 11.186 0.262 1.00 98.38 171 LEU A CA 1
ATOM 1316 C C . LEU A 1 171 ? -1.847 12.579 -0.190 1.00 98.38 171 LEU A C 1
ATOM 1318 O O . LEU A 1 171 ? -2.460 13.129 -1.107 1.00 98.38 171 LEU A O 1
ATOM 1322 N N . SER A 1 172 ? -0.769 13.099 0.387 1.00 98.31 172 SER A N 1
ATOM 1323 C CA . SER A 1 172 ? -0.123 14.339 -0.054 1.00 98.31 172 SER A CA 1
ATOM 1324 C C . SER A 1 172 ? 1.377 14.112 -0.201 1.00 98.31 172 SER A C 1
ATOM 1326 O O . SER A 1 172 ? 2.0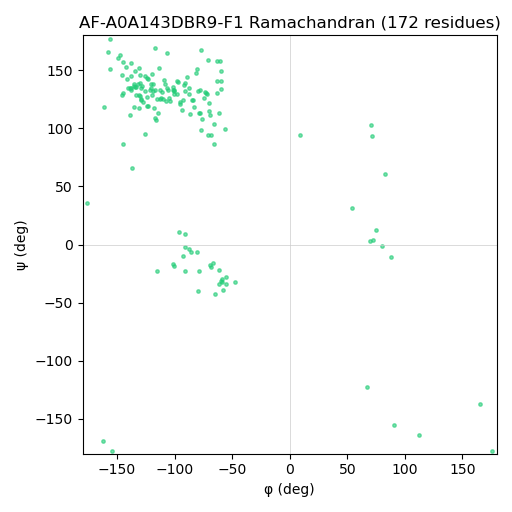13 13.586 0.712 1.00 98.31 172 SER A O 1
ATOM 1328 N N . LEU A 1 173 ? 1.934 14.485 -1.349 1.00 97.50 173 LEU A N 1
ATOM 1329 C CA . LEU A 1 173 ? 3.373 14.430 -1.598 1.00 97.50 173 LEU A CA 1
ATOM 1330 C C . LEU A 1 173 ? 4.077 15.562 -0.827 1.00 97.50 173 LEU A C 1
ATOM 1332 O O . LEU A 1 173 ? 3.626 16.708 -0.895 1.00 97.50 173 LEU A O 1
ATOM 1336 N N . GLU A 1 174 ? 5.149 15.233 -0.103 1.00 95.00 174 GLU A N 1
ATOM 1337 C CA . GLU A 1 174 ? 6.002 16.178 0.646 1.00 95.00 174 GLU A CA 1
ATOM 1338 C C . GLU A 1 174 ? 7.163 16.749 -0.183 1.00 95.00 174 GLU A C 1
ATOM 1340 O O . GLU A 1 174 ? 7.722 16.015 -1.035 1.00 95.00 174 GLU A O 1
#

Radius of gyration: 18.2 Å; Cα contacts (8 Å, |Δi|>4): 434; chains: 1; bounding box: 52×42×47 Å

Secondary structure (DSSP, 8-state):
---GGGSGGG-TT-EE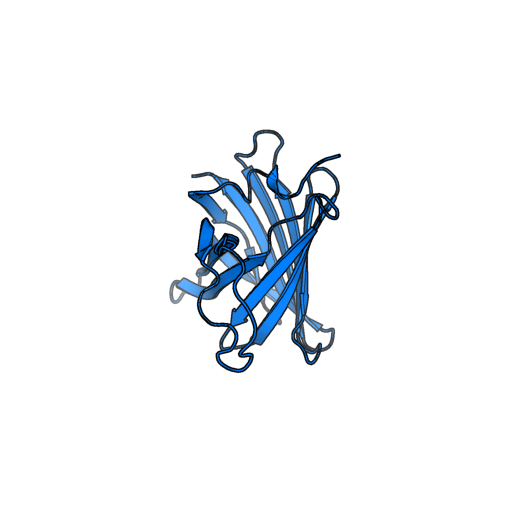EEEEEEEETT--EEEEEEEEEEEEEEEE---S-S------------EEEEEEEEEEEEEEETTEEEEEEEEEEEEE--BTTBTTEEEEEEEETTTEEEEEEEEEETTEEEEEEEETTSSEEEEEEEEE-TTSSEEEEEEEEEETTEEEEEEEEEEEE-

Organism: NCBI:txid1549855

Foldseek 3Di:
DDFPCPQLLQDAQWKKKKWFWKQFLVRDIFTKIKMKTKHKDWAFPDDDDPPDDDDDDPDPRDTFIKMKIFIWMWTQDPVGIDTPDTWIKIWRAADPVGRFKIWIWTADPVFGIWIWMWGDDPQKIWIWTADPVRQKIKIKIWHADPVSFKIKMWIFIHGNNRTRMIIIIIIGID

pLDDT: mean 90.75, std 14.34, range [42.06, 98.62]

Solvent-accessible surface area (backbone atoms only — not comparable to full-atom values): 9187 Å² total; per-residue (Å²): 133,74,40,40,76,74,36,55,81,65,31,72,69,33,36,30,42,32,43,40,40,32,32,44,60,87,68,52,75,31,47,28,43,33,38,41,37,26,40,68,43,73,44,68,68,72,87,83,72,98,84,71,97,74,80,97,68,91,79,74,70,58,60,48,68,36,36,36,35,43,38,40,32,32,32,57,49,100,91,44,81,41,80,76,44,69,42,56,32,44,28,45,64,48,41,92,93,39,35,30,41,26,42,34,40,35,61,37,98,91,79,43,52,34,45,34,37,40,37,44,57,84,66,29,36,36,38,40,32,28,26,93,87,59,46,36,38,41,40,34,41,34,42,50,43,95,85,50,47,40,33,37,40,39,38,39,36,26,48,80,87,42,67,47,33,36,38,45,32,43,34,38,57,111